Protein AF-A0A1J5P469-F1 (afdb_monomer)

Mean predicted aligned error: 12.91 Å

Sequence (114 aa):
MILWLQLALGLITIPLSGQHLDGSMMLKLAGWAQAIVTFQPGAVELLAQAGWVFKLHIFLGMSLFVIFPFTRLVHVWSGFGTLTYLARPYQIVRARRLNVAVGRHQARPPNASI

Structure (mmCIF, N/CA/C/O backbone):
data_AF-A0A1J5P469-F1
#
_entry.id   AF-A0A1J5P469-F1
#
loop_
_atom_site.group_PDB
_atom_site.id
_atom_site.type_symbol
_atom_site.label_atom_id
_atom_site.label_alt_id
_atom_site.label_comp_id
_atom_site.label_asym_id
_atom_site.label_entity_id
_atom_site.label_seq_id
_atom_site.pdbx_PDB_ins_code
_atom_site.Cartn_x
_atom_site.Cartn_y
_atom_site.Cartn_z
_atom_site.occupancy
_atom_site.B_iso_or_equiv
_atom_site.auth_seq_id
_atom_site.auth_comp_id
_atom_site.auth_asym_id
_atom_site.auth_atom_id
_atom_site.pdbx_PDB_model_num
ATOM 1 N N . MET A 1 1 ? -0.255 11.484 -8.138 1.00 70.88 1 MET A N 1
ATOM 2 C CA . MET A 1 1 ? -1.282 12.285 -7.437 1.00 70.88 1 MET A CA 1
ATOM 3 C C . MET A 1 1 ? -2.097 11.441 -6.465 1.00 70.88 1 MET A C 1
ATOM 5 O O . MET A 1 1 ? -2.014 11.716 -5.280 1.00 70.88 1 MET A O 1
ATOM 9 N N . ILE A 1 2 ? -2.765 10.364 -6.901 1.00 77.31 2 ILE A N 1
ATOM 10 C CA . ILE A 1 2 ? -3.559 9.484 -6.011 1.00 77.31 2 ILE A CA 1
ATOM 11 C C . ILE A 1 2 ? -2.767 8.914 -4.810 1.00 77.31 2 ILE A C 1
ATOM 13 O O . ILE A 1 2 ? -3.260 8.929 -3.690 1.00 77.31 2 ILE A O 1
ATOM 17 N N . LEU A 1 3 ? -1.507 8.505 -5.014 1.00 80.56 3 LEU A N 1
ATOM 18 C CA . LEU A 1 3 ? -0.632 7.988 -3.947 1.00 80.56 3 LEU A CA 1
ATOM 19 C C . LEU A 1 3 ? -0.294 9.041 -2.889 1.00 80.56 3 LEU A C 1
ATOM 21 O O . LEU A 1 3 ? -0.262 8.732 -1.706 1.00 80.56 3 LEU A O 1
ATOM 25 N N . TRP A 1 4 ? -0.064 10.284 -3.312 1.00 83.31 4 TRP A N 1
ATOM 26 C CA . TRP A 1 4 ? 0.189 11.397 -2.397 1.00 83.31 4 TRP A CA 1
ATOM 27 C C . TRP A 1 4 ? -1.050 11.717 -1.565 1.00 83.31 4 TRP A C 1
ATOM 29 O O . TRP A 1 4 ? -0.930 11.980 -0.374 1.00 83.31 4 TRP A O 1
ATOM 39 N N . LEU A 1 5 ? -2.237 11.621 -2.174 1.00 82.50 5 LEU A N 1
ATOM 40 C CA . LEU A 1 5 ? -3.511 11.753 -1.470 1.00 82.50 5 LEU A CA 1
ATOM 41 C C . LEU A 1 5 ? -3.674 10.659 -0.407 1.00 82.50 5 LEU A C 1
ATOM 43 O O . LEU A 1 5 ? -3.979 10.960 0.743 1.00 82.50 5 LEU A O 1
ATOM 47 N N . GLN A 1 6 ? -3.414 9.402 -0.782 1.00 85.25 6 GLN A N 1
ATOM 48 C CA . GLN A 1 6 ? -3.474 8.258 0.129 1.00 85.25 6 GLN A CA 1
ATOM 49 C C . GLN A 1 6 ? -2.471 8.394 1.280 1.00 85.25 6 GLN A C 1
ATOM 51 O O . GLN A 1 6 ? -2.812 8.112 2.427 1.00 85.25 6 GLN A O 1
ATOM 56 N N . LEU A 1 7 ? -1.253 8.860 0.988 1.00 86.25 7 LEU A N 1
ATOM 57 C CA . LEU A 1 7 ? -0.214 9.106 1.984 1.00 86.25 7 LEU A CA 1
ATOM 58 C C . LEU A 1 7 ? -0.615 10.222 2.954 1.00 86.25 7 LEU A C 1
ATOM 60 O O . LEU A 1 7 ? -0.499 10.042 4.162 1.00 86.25 7 LEU A O 1
ATOM 64 N N . ALA A 1 8 ? -1.124 11.346 2.444 1.00 84.25 8 ALA A N 1
ATOM 65 C CA . ALA A 1 8 ? -1.594 12.453 3.272 1.00 84.25 8 ALA A CA 1
ATOM 66 C C . ALA A 1 8 ? -2.754 12.018 4.181 1.00 84.25 8 ALA A C 1
ATOM 68 O O . ALA A 1 8 ? -2.718 12.270 5.381 1.00 84.25 8 ALA A O 1
ATOM 69 N N . LEU A 1 9 ? -3.737 11.290 3.638 1.00 80.38 9 LEU A N 1
ATOM 70 C CA . LEU A 1 9 ? -4.819 10.684 4.420 1.00 80.38 9 LEU A CA 1
ATOM 71 C C . LEU A 1 9 ? -4.288 9.715 5.478 1.00 80.38 9 LEU A C 1
ATOM 73 O O . LEU A 1 9 ? -4.749 9.756 6.612 1.00 80.38 9 LEU A O 1
ATOM 77 N N . GLY A 1 10 ? -3.300 8.885 5.134 1.00 79.81 10 GLY A N 1
ATOM 78 C CA . GLY A 1 10 ? -2.629 8.003 6.089 1.00 79.81 10 GLY A CA 1
ATOM 79 C C . GLY A 1 10 ? -1.990 8.787 7.234 1.00 79.81 10 GLY A C 1
ATOM 80 O O . GLY A 1 10 ? -2.219 8.475 8.398 1.00 79.81 10 GLY A O 1
ATOM 81 N N . LEU A 1 11 ? -1.278 9.869 6.928 1.00 83.19 11 LEU A N 1
ATOM 82 C CA . LEU A 1 11 ? -0.648 10.716 7.940 1.00 83.19 11 LEU A CA 1
ATOM 83 C C . LEU A 1 11 ? -1.682 11.423 8.836 1.00 83.19 11 LEU A C 1
ATOM 85 O O . LEU A 1 11 ? -1.472 11.538 10.040 1.00 83.19 11 LEU A O 1
ATOM 89 N N . ILE A 1 12 ? -2.830 11.823 8.278 1.00 80.94 12 ILE A N 1
ATOM 90 C CA . ILE A 1 12 ? -3.949 12.431 9.022 1.00 80.94 12 ILE A CA 1
ATOM 91 C C . ILE A 1 12 ? -4.587 11.440 10.009 1.00 80.94 12 ILE A C 1
ATOM 93 O O . ILE A 1 12 ? -5.095 11.856 11.051 1.00 80.94 12 ILE A O 1
ATOM 97 N N . THR A 1 13 ? -4.539 10.130 9.746 1.00 74.00 13 THR A N 1
ATOM 98 C CA . THR A 1 13 ? -5.055 9.138 10.708 1.00 74.00 13 THR A CA 1
ATOM 99 C C . THR A 1 13 ? -4.209 9.026 11.979 1.00 74.00 13 THR A C 1
ATOM 101 O O . THR A 1 13 ? -4.745 8.629 13.010 1.00 74.00 13 THR A O 1
ATOM 104 N N . ILE A 1 14 ? -2.933 9.432 11.954 1.00 75.38 14 ILE A N 1
ATOM 105 C CA . ILE A 1 14 ? -2.004 9.331 13.094 1.00 75.38 14 ILE A CA 1
ATOM 106 C C . ILE A 1 14 ? -2.479 10.133 14.319 1.00 75.38 14 ILE A C 1
ATOM 108 O O . ILE A 1 14 ? -2.642 9.524 15.377 1.00 75.38 14 ILE A O 1
ATOM 112 N N . PRO A 1 15 ? -2.759 11.452 14.237 1.00 74.56 15 PRO A N 1
ATOM 113 C CA . PRO A 1 15 ? -3.248 12.208 15.393 1.00 74.56 15 PRO A CA 1
ATOM 114 C C . PRO A 1 15 ? -4.611 11.707 15.891 1.00 74.56 15 PRO A C 1
ATOM 116 O O . PRO A 1 15 ? -4.862 11.703 17.092 1.00 74.56 15 PRO A O 1
ATOM 119 N N . LEU A 1 16 ? -5.472 11.227 14.987 1.00 68.12 16 LEU A N 1
ATOM 120 C CA . LEU A 1 16 ? -6.787 10.674 15.326 1.00 68.12 16 LEU A CA 1
ATOM 121 C C . LEU A 1 16 ? -6.676 9.324 16.057 1.00 68.12 16 LEU A C 1
ATOM 123 O O . LEU A 1 16 ? -7.456 9.024 16.961 1.00 68.12 16 LEU A O 1
ATOM 127 N N . SER A 1 17 ? -5.676 8.521 15.692 1.00 61.94 17 SER A N 1
ATOM 128 C CA . SER A 1 17 ? -5.339 7.276 16.381 1.00 61.94 17 SER A CA 1
ATOM 129 C C . SER A 1 17 ? -4.647 7.541 17.721 1.00 61.94 17 SER A C 1
ATOM 131 O O . SER A 1 17 ? -4.851 6.786 18.664 1.00 61.94 17 SER A O 1
ATOM 133 N N . GLY A 1 18 ? -3.911 8.651 17.847 1.00 63.72 18 GLY A N 1
ATOM 134 C CA . GLY A 1 18 ? -3.350 9.126 19.116 1.00 63.72 18 GLY A CA 1
ATOM 135 C C . GLY A 1 18 ? -4.401 9.515 20.164 1.00 63.72 18 GLY A C 1
ATOM 136 O O . GLY A 1 18 ? -4.080 9.573 21.343 1.00 63.72 18 GLY A O 1
ATOM 137 N N . GLN A 1 19 ? -5.662 9.728 19.767 1.00 65.94 19 GLN A N 1
ATOM 138 C CA . GLN A 1 19 ? -6.788 9.911 20.697 1.00 65.94 19 GLN A CA 1
ATOM 139 C C . GLN A 1 19 ? -7.332 8.579 21.245 1.00 65.94 19 GLN A C 1
ATOM 141 O O . GLN A 1 19 ? -8.024 8.572 22.258 1.00 65.94 19 GLN A O 1
ATOM 146 N N . HIS A 1 20 ? -6.995 7.454 20.605 1.00 64.25 20 HIS A N 1
ATOM 147 C CA . HIS A 1 20 ? -7.390 6.097 20.992 1.00 64.25 20 HIS A CA 1
ATOM 148 C C . HIS A 1 20 ? -6.139 5.275 21.330 1.00 64.25 20 HIS A C 1
ATOM 150 O O . HIS A 1 20 ? -5.811 4.291 20.664 1.00 64.25 20 HIS A O 1
ATOM 156 N N . LEU A 1 21 ? -5.422 5.699 22.376 1.00 63.81 21 LEU A N 1
ATOM 157 C CA . LEU A 1 21 ? -4.196 5.043 22.858 1.00 63.81 21 LEU A CA 1
ATOM 158 C C . LEU A 1 21 ? -4.422 3.597 23.339 1.00 63.81 21 LEU A C 1
ATOM 160 O O . LEU A 1 21 ? -3.452 2.885 23.576 1.00 63.81 21 LEU A O 1
ATOM 164 N N . ASP A 1 22 ? -5.678 3.154 23.469 1.00 66.25 22 ASP A N 1
ATOM 165 C CA . ASP A 1 22 ? -6.026 1.781 23.850 1.00 66.25 22 ASP A CA 1
ATOM 166 C C . ASP A 1 22 ? -5.791 0.752 22.725 1.00 66.25 22 ASP A C 1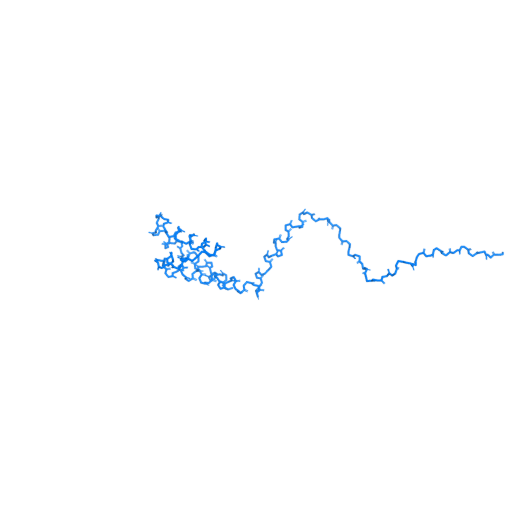
ATOM 168 O O . ASP A 1 22 ? -5.867 -0.451 22.961 1.00 66.25 22 ASP A O 1
ATOM 172 N N . GLY A 1 23 ? -5.516 1.204 21.494 1.00 66.69 23 GLY A N 1
ATOM 173 C CA . GLY A 1 23 ? -5.263 0.330 20.347 1.00 66.69 23 GLY A CA 1
ATOM 174 C C . GLY A 1 23 ? -6.492 -0.437 19.839 1.00 66.69 23 GLY A C 1
ATOM 175 O O . GLY A 1 23 ? -6.382 -1.191 18.867 1.00 66.69 23 GLY A O 1
ATOM 176 N N . SER A 1 24 ? -7.680 -0.221 20.413 1.00 73.19 24 SER A N 1
ATOM 177 C CA . SER A 1 24 ? -8.923 -0.898 20.017 1.00 73.19 24 SER A CA 1
ATOM 178 C C . SER A 1 24 ? -9.293 -0.623 18.560 1.00 73.19 24 SER A C 1
ATOM 180 O O . SER A 1 24 ? -9.792 -1.505 17.858 1.00 73.19 24 SER A O 1
ATOM 182 N N . MET A 1 25 ? -8.987 0.580 18.069 1.00 74.06 25 MET A N 1
ATOM 183 C CA . MET A 1 25 ? -9.180 0.961 16.671 1.00 74.06 25 MET A CA 1
ATOM 184 C C . MET A 1 25 ? -8.271 0.178 15.722 1.00 74.06 25 MET A C 1
ATOM 186 O O . MET A 1 25 ? -8.731 -0.278 14.676 1.00 74.06 25 MET A O 1
ATOM 190 N N . MET A 1 26 ? -7.008 -0.046 16.095 1.00 79.50 26 MET A N 1
ATOM 191 C CA . MET A 1 26 ? -6.093 -0.861 15.292 1.00 79.50 26 MET A CA 1
ATOM 192 C C . MET A 1 26 ? -6.547 -2.321 15.255 1.00 79.50 26 MET A C 1
ATOM 194 O O . MET A 1 26 ? -6.500 -2.941 14.195 1.00 79.50 26 MET A O 1
ATOM 198 N N . LEU A 1 27 ? -7.049 -2.850 16.376 1.00 80.88 27 LEU A N 1
ATOM 199 C CA . LEU A 1 27 ? -7.536 -4.227 16.460 1.00 80.88 27 LEU A CA 1
ATOM 200 C C . LEU A 1 27 ? -8.762 -4.459 15.560 1.00 80.88 27 LEU A C 1
ATOM 202 O O . LEU A 1 27 ? -8.822 -5.456 14.843 1.00 80.88 27 LEU A O 1
ATOM 206 N N . LYS A 1 28 ? -9.699 -3.500 15.521 1.00 81.06 28 LYS A N 1
ATOM 207 C CA . LYS A 1 28 ? -10.859 -3.526 14.611 1.00 81.06 28 LYS A CA 1
ATOM 208 C C . LYS A 1 28 ? -10.440 -3.475 13.138 1.00 81.06 28 LYS A C 1
ATOM 210 O O . LYS A 1 28 ? -10.955 -4.244 12.329 1.00 81.06 28 LYS A O 1
ATOM 215 N N . LEU A 1 29 ? -9.483 -2.608 12.792 1.00 81.44 29 LEU A N 1
ATOM 216 C CA . LEU A 1 29 ? -8.953 -2.488 11.428 1.00 81.44 29 LEU A CA 1
ATOM 217 C C . LEU A 1 29 ? -8.201 -3.751 10.983 1.00 81.44 29 LEU A C 1
ATOM 219 O O . LEU A 1 29 ? -8.381 -4.207 9.855 1.00 81.44 29 LEU A O 1
ATOM 223 N N . ALA A 1 30 ? -7.392 -4.335 11.870 1.00 82.50 30 ALA A N 1
ATOM 224 C CA . ALA A 1 30 ? -6.679 -5.581 11.611 1.00 82.50 30 ALA A CA 1
ATOM 225 C C . ALA A 1 30 ? -7.649 -6.757 11.436 1.00 82.50 30 ALA A C 1
ATOM 227 O O . ALA A 1 30 ? -7.505 -7.515 10.479 1.00 82.50 30 ALA A O 1
ATOM 228 N N . GLY A 1 31 ? -8.668 -6.866 12.295 1.00 84.44 31 GLY A N 1
ATOM 229 C CA . GLY A 1 31 ? -9.717 -7.881 12.172 1.00 84.44 31 GLY A CA 1
ATOM 230 C C . GLY A 1 31 ? -10.503 -7.753 10.866 1.00 84.44 31 GLY A C 1
ATOM 231 O O . GLY A 1 31 ? -10.733 -8.749 10.185 1.00 84.44 31 GLY A O 1
ATOM 232 N N . TRP A 1 32 ? -10.838 -6.525 10.454 1.00 86.81 32 TRP A N 1
ATOM 233 C CA . TRP A 1 32 ? -11.455 -6.263 9.150 1.00 86.81 32 TRP A CA 1
ATOM 234 C C . TRP A 1 32 ? -10.560 -6.717 7.987 1.00 86.81 32 TRP A C 1
ATOM 236 O O . TRP A 1 32 ? -11.022 -7.426 7.093 1.00 86.81 32 TRP A O 1
ATOM 246 N N . ALA A 1 33 ? -9.274 -6.354 8.012 1.00 85.00 33 ALA A N 1
ATOM 247 C CA . ALA A 1 33 ? -8.330 -6.730 6.961 1.00 85.00 33 ALA A CA 1
ATOM 248 C C . ALA A 1 33 ? -8.142 -8.253 6.886 1.00 85.00 33 ALA A C 1
ATOM 250 O O . ALA A 1 33 ? -8.136 -8.822 5.795 1.00 85.00 33 ALA A O 1
ATOM 251 N N . GLN A 1 34 ? -8.043 -8.918 8.041 1.00 86.31 34 GLN A N 1
ATOM 252 C CA . GLN A 1 34 ? -7.977 -10.374 8.129 1.00 86.31 34 GLN A CA 1
ATOM 253 C C . GLN A 1 34 ? -9.221 -11.017 7.529 1.00 86.31 34 GLN A C 1
ATOM 255 O O . GLN A 1 34 ? -9.071 -11.861 6.654 1.00 86.31 34 GLN A O 1
ATOM 260 N N . ALA A 1 35 ? -10.419 -10.588 7.935 1.00 87.00 35 ALA A N 1
ATOM 261 C CA . ALA A 1 35 ? -11.675 -11.145 7.446 1.00 87.00 35 ALA A CA 1
ATOM 262 C C . ALA A 1 35 ? -11.818 -11.024 5.920 1.00 87.00 35 ALA A C 1
ATOM 264 O O . ALA A 1 35 ? -12.290 -11.953 5.274 1.00 87.00 35 ALA A O 1
ATOM 265 N N . ILE A 1 36 ? -11.352 -9.928 5.315 1.00 86.31 36 ILE A N 1
ATOM 266 C CA . ILE A 1 36 ? -11.352 -9.788 3.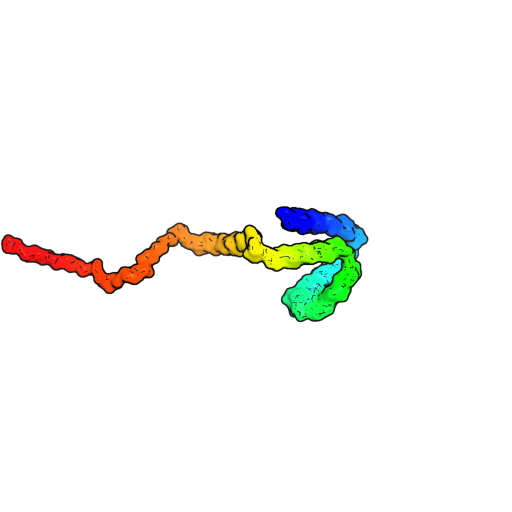851 1.00 86.31 36 ILE A CA 1
ATOM 267 C C . ILE A 1 36 ? -10.402 -10.784 3.186 1.00 86.31 36 ILE A C 1
ATOM 269 O O . ILE A 1 36 ? -10.782 -11.431 2.213 1.00 86.31 36 ILE A O 1
ATOM 273 N N . VAL A 1 37 ? -9.176 -10.921 3.698 1.00 87.19 37 VAL A N 1
ATOM 274 C CA . VAL A 1 37 ? -8.165 -11.817 3.111 1.00 87.19 37 VAL A CA 1
ATOM 275 C C . VAL A 1 37 ? -8.520 -13.292 3.329 1.00 87.19 37 VAL A C 1
ATOM 277 O O . VAL A 1 37 ? -8.226 -14.126 2.476 1.00 87.19 37 VAL A O 1
ATOM 280 N N . THR A 1 38 ? -9.173 -13.623 4.445 1.00 89.75 38 THR A N 1
ATOM 281 C CA . THR A 1 38 ? -9.644 -14.980 4.766 1.00 89.75 38 THR A CA 1
ATOM 282 C C . THR A 1 38 ? -11.065 -15.262 4.273 1.00 89.75 38 THR A C 1
ATOM 284 O O . THR A 1 38 ? -11.584 -16.345 4.537 1.00 89.75 38 THR A O 1
ATOM 287 N N . PHE A 1 39 ? -11.683 -14.327 3.541 1.00 86.31 39 PHE A N 1
ATOM 288 C CA . PHE A 1 39 ? -13.050 -14.426 3.014 1.00 86.31 39 PHE A CA 1
ATOM 289 C C . PHE A 1 39 ? -14.115 -14.742 4.083 1.00 86.31 39 PHE A C 1
ATOM 291 O O . PHE A 1 39 ? -15.084 -15.456 3.825 1.00 86.31 39 PHE A O 1
ATOM 298 N N . GLN A 1 40 ? -13.951 -14.201 5.292 1.00 85.31 40 GLN A N 1
ATOM 299 C CA . GLN A 1 40 ? -14.918 -14.330 6.379 1.00 85.31 40 GLN A CA 1
ATOM 300 C C . GLN A 1 40 ? -16.001 -13.234 6.307 1.00 85.31 40 GLN A C 1
ATOM 302 O O . GLN A 1 40 ? -15.679 -12.049 6.162 1.00 85.31 40 GLN A O 1
ATOM 307 N N . PRO A 1 41 ? -17.295 -13.591 6.431 1.00 79.56 41 PRO A N 1
ATOM 308 C CA . PRO A 1 41 ? -18.382 -12.617 6.537 1.00 79.56 41 PRO A CA 1
ATOM 309 C C . PRO A 1 41 ? -18.343 -11.874 7.889 1.00 79.56 41 PRO A C 1
ATOM 311 O O . PRO A 1 41 ? -17.712 -12.329 8.837 1.00 79.56 41 PRO A O 1
ATOM 314 N N . GLY A 1 42 ? -19.018 -10.721 7.984 1.00 78.12 42 GLY A N 1
ATOM 315 C CA . GLY A 1 42 ? -19.083 -9.908 9.218 1.00 78.12 42 GLY A CA 1
ATOM 316 C C . GLY A 1 42 ? -17.996 -8.830 9.356 1.00 78.12 42 GLY A C 1
ATOM 317 O O . GLY A 1 42 ? -17.947 -8.082 10.330 1.00 78.12 42 GLY A O 1
ATOM 318 N N . ALA A 1 43 ? -17.136 -8.664 8.345 1.00 76.50 43 ALA A N 1
ATOM 319 C CA . ALA A 1 43 ? -16.109 -7.618 8.353 1.00 76.50 43 ALA A CA 1
ATOM 320 C C . ALA A 1 43 ? -16.704 -6.197 8.482 1.00 76.50 43 ALA A C 1
ATOM 322 O O . ALA A 1 43 ? -16.102 -5.313 9.089 1.00 76.50 43 ALA A O 1
ATOM 323 N N . VAL A 1 44 ? -17.899 -5.963 7.930 1.00 73.19 44 VAL A N 1
ATOM 324 C CA . VAL A 1 44 ? -18.543 -4.637 7.909 1.00 73.19 44 VAL A CA 1
ATOM 325 C C . VAL A 1 44 ? -18.893 -4.148 9.320 1.00 73.19 44 VAL A C 1
ATOM 327 O O . VAL A 1 44 ? -18.748 -2.955 9.597 1.00 73.19 44 VAL A O 1
ATOM 330 N N . GLU A 1 45 ? -19.277 -5.047 10.232 1.00 76.88 45 GLU A N 1
ATOM 331 C CA . GLU A 1 45 ? -19.607 -4.683 11.616 1.00 76.88 45 GLU A CA 1
ATOM 332 C C . GLU A 1 45 ? -18.383 -4.161 12.381 1.00 76.88 45 GLU A C 1
ATOM 334 O O . GLU A 1 45 ? -18.494 -3.198 13.143 1.00 76.88 45 GLU A O 1
ATOM 339 N N . LEU A 1 46 ? -17.195 -4.713 12.109 1.00 73.88 46 LEU A N 1
ATOM 340 C CA . LEU A 1 46 ? -15.933 -4.267 12.715 1.00 73.88 46 LEU A CA 1
ATOM 341 C C . LEU A 1 46 ? -15.580 -2.823 12.330 1.00 73.88 46 LEU A C 1
ATOM 343 O O . LEU A 1 46 ? -14.946 -2.103 13.103 1.00 73.88 46 LEU A O 1
ATOM 347 N N . LEU A 1 47 ? -16.030 -2.378 11.153 1.00 74.06 47 LEU A N 1
ATOM 348 C CA . LEU A 1 47 ? -15.774 -1.042 10.621 1.00 74.06 47 LEU A CA 1
ATOM 349 C C . LEU A 1 47 ? -16.891 -0.031 10.937 1.00 74.06 47 LEU A C 1
ATOM 351 O O . LEU A 1 47 ? -16.727 1.165 10.677 1.00 74.06 47 LEU A O 1
ATOM 355 N N . ALA A 1 48 ? -18.021 -0.473 11.502 1.00 73.25 48 ALA A N 1
ATOM 356 C CA . ALA A 1 48 ? -19.190 0.374 11.745 1.00 73.25 48 ALA A CA 1
ATOM 357 C C . ALA A 1 48 ? -18.855 1.567 12.655 1.00 73.25 48 ALA A C 1
ATOM 359 O O . ALA A 1 48 ? -19.164 2.713 12.315 1.00 73.25 48 ALA A O 1
ATOM 360 N N . GLN A 1 49 ? -18.131 1.300 13.745 1.00 71.38 49 GLN A N 1
ATOM 361 C CA . GLN A 1 49 ? -17.706 2.295 14.736 1.00 71.38 49 GLN A CA 1
ATOM 362 C C . GLN A 1 49 ? -16.452 3.085 14.319 1.00 71.38 49 GLN A C 1
ATOM 364 O O . GLN A 1 49 ? -16.027 3.980 15.046 1.00 71.38 49 GLN A O 1
ATOM 369 N N . ALA A 1 50 ? -15.835 2.766 13.176 1.00 75.19 50 ALA A N 1
ATOM 370 C CA . ALA A 1 50 ? -14.628 3.455 12.744 1.00 75.19 50 ALA A CA 1
ATOM 371 C C . ALA A 1 50 ? -14.936 4.873 12.235 1.00 75.19 50 ALA A C 1
ATOM 373 O O . ALA A 1 50 ? -15.914 5.099 11.513 1.00 75.19 50 ALA A O 1
ATOM 374 N N . GLY A 1 51 ? -14.066 5.829 12.577 1.00 78.25 51 GLY A N 1
ATOM 375 C CA . GLY A 1 51 ? -14.166 7.212 12.110 1.00 78.25 51 GLY A CA 1
ATOM 376 C C . GLY A 1 51 ? -14.128 7.328 10.580 1.00 78.25 51 GLY A C 1
ATOM 377 O O . GLY A 1 51 ? -13.516 6.514 9.886 1.00 78.25 51 GLY A O 1
ATOM 378 N N . TRP A 1 52 ? -14.767 8.369 10.040 1.00 82.00 52 TRP A N 1
ATOM 379 C CA . TRP A 1 52 ? -14.915 8.575 8.591 1.00 82.00 52 TRP A CA 1
ATOM 380 C C . TRP A 1 52 ? -13.575 8.666 7.837 1.00 82.00 52 TRP A C 1
ATOM 382 O O . TRP A 1 52 ? -13.479 8.193 6.707 1.00 82.00 52 TRP A O 1
ATOM 392 N N . VAL A 1 53 ? -12.523 9.189 8.479 1.00 81.38 53 VAL A N 1
ATOM 393 C CA . VAL A 1 53 ? -11.169 9.278 7.902 1.00 81.38 53 VAL A CA 1
ATOM 394 C C . VAL A 1 53 ? -10.601 7.888 7.593 1.00 81.38 53 VAL A C 1
ATOM 396 O O . VAL A 1 53 ? -10.052 7.676 6.514 1.00 81.38 53 VAL A O 1
ATOM 399 N N . PHE A 1 54 ? -10.791 6.912 8.489 1.00 80.94 54 PHE A N 1
ATOM 400 C CA . PHE A 1 54 ? -10.350 5.530 8.264 1.00 80.94 54 PHE A CA 1
ATOM 401 C C . PHE A 1 54 ? -11.119 4.874 7.114 1.00 80.94 54 PHE A C 1
ATOM 403 O O . PHE A 1 54 ? -10.522 4.196 6.280 1.00 80.94 54 PHE A O 1
ATOM 410 N N . LYS A 1 55 ? -12.431 5.132 7.021 1.00 83.75 55 LYS A N 1
ATOM 411 C CA . LYS A 1 55 ? -13.274 4.646 5.917 1.00 83.75 55 LYS A CA 1
ATOM 412 C C . LYS A 1 55 ? -12.811 5.213 4.571 1.00 83.75 55 LYS A C 1
ATOM 414 O O . LYS A 1 55 ? -12.677 4.453 3.615 1.00 83.75 55 LYS A O 1
ATOM 419 N N . LEU A 1 56 ? -12.496 6.511 4.504 1.00 86.62 56 LEU A N 1
ATOM 420 C CA . LEU A 1 56 ? -11.933 7.133 3.299 1.00 86.62 56 LEU A CA 1
ATOM 421 C C . LEU A 1 56 ? -10.564 6.566 2.928 1.00 86.62 56 LEU A C 1
ATOM 423 O O . LEU A 1 56 ? -10.323 6.294 1.754 1.00 86.62 56 LEU A O 1
ATOM 427 N N . HIS A 1 57 ? -9.684 6.362 3.909 1.00 86.81 57 HIS A N 1
ATOM 428 C CA . HIS A 1 57 ? -8.361 5.792 3.668 1.00 86.81 57 HIS A CA 1
ATOM 429 C C . HIS A 1 57 ? -8.452 4.366 3.108 1.00 86.81 57 HIS A C 1
ATOM 431 O O . HIS A 1 57 ? -7.781 4.042 2.128 1.00 86.81 57 HIS A O 1
ATOM 437 N N . ILE A 1 58 ? -9.317 3.526 3.685 1.00 86.12 58 ILE A N 1
ATOM 438 C CA . ILE A 1 58 ? -9.581 2.173 3.182 1.00 86.12 58 ILE A CA 1
ATOM 439 C C . ILE A 1 58 ? -10.167 2.227 1.771 1.00 86.12 58 ILE A C 1
ATOM 441 O O . ILE A 1 58 ? -9.693 1.522 0.885 1.00 86.12 58 ILE A O 1
ATOM 445 N N . PHE A 1 59 ? -11.163 3.080 1.534 1.00 88.81 59 PHE A N 1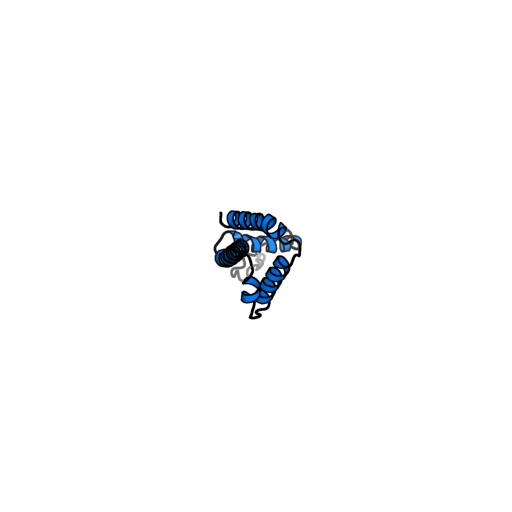
ATOM 446 C CA . PHE A 1 59 ? -11.810 3.203 0.230 1.00 88.81 59 PHE A CA 1
ATOM 447 C C . PHE A 1 59 ? -10.829 3.620 -0.874 1.00 88.81 59 PHE A C 1
ATOM 449 O O . PHE A 1 59 ? -10.789 3.001 -1.942 1.00 88.81 59 PHE A O 1
ATOM 456 N N . LEU A 1 60 ? -9.996 4.632 -0.613 1.00 88.75 60 LEU A N 1
ATOM 457 C CA . LEU A 1 60 ? -8.952 5.047 -1.548 1.00 88.75 60 LEU A CA 1
ATOM 458 C C . LEU A 1 60 ? -7.883 3.965 -1.728 1.00 88.75 60 LEU A C 1
ATOM 460 O O . LEU A 1 60 ? -7.438 3.755 -2.853 1.00 88.75 60 LEU A O 1
ATOM 464 N N . GLY A 1 61 ? -7.518 3.241 -0.666 1.00 87.88 61 GLY A N 1
ATOM 465 C CA . GLY A 1 61 ? -6.589 2.111 -0.735 1.00 87.88 61 GLY A CA 1
ATOM 466 C C . GLY A 1 61 ? -7.109 0.972 -1.617 1.00 87.88 61 GLY A C 1
ATOM 467 O O . GLY A 1 61 ? -6.397 0.502 -2.503 1.00 87.88 61 GLY A O 1
ATOM 468 N N . MET A 1 62 ? -8.374 0.583 -1.449 1.00 89.50 62 MET A N 1
ATOM 469 C CA . MET A 1 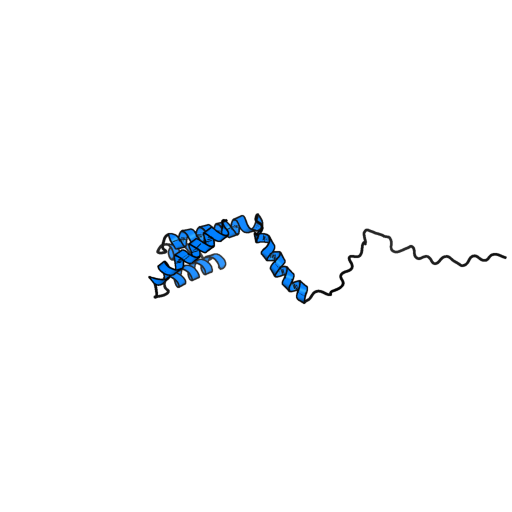62 ? -9.023 -0.436 -2.282 1.00 89.50 62 MET A CA 1
ATOM 470 C C . MET A 1 62 ? -9.152 0.027 -3.737 1.00 89.50 62 MET A C 1
ATOM 472 O O . MET A 1 62 ? -8.852 -0.732 -4.657 1.00 89.50 62 MET A O 1
ATOM 476 N N . SER A 1 63 ? -9.512 1.294 -3.957 1.00 89.81 63 SER A N 1
ATOM 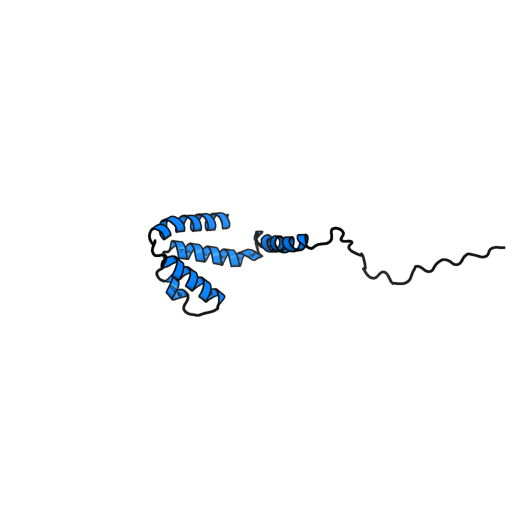477 C CA . SER A 1 63 ? -9.539 1.894 -5.298 1.00 89.81 63 SER A CA 1
ATOM 478 C C . SER A 1 63 ? -8.155 1.874 -5.951 1.00 89.81 63 SER A C 1
ATOM 480 O O . SER A 1 63 ? -8.028 1.570 -7.136 1.00 89.81 63 SER A O 1
ATOM 482 N N . LEU A 1 64 ? -7.096 2.136 -5.176 1.00 88.75 64 LEU A N 1
ATOM 483 C CA . LEU A 1 64 ? -5.721 2.042 -5.652 1.00 88.75 64 LEU A CA 1
ATOM 484 C C . LEU A 1 64 ? -5.394 0.621 -6.116 1.00 88.75 64 L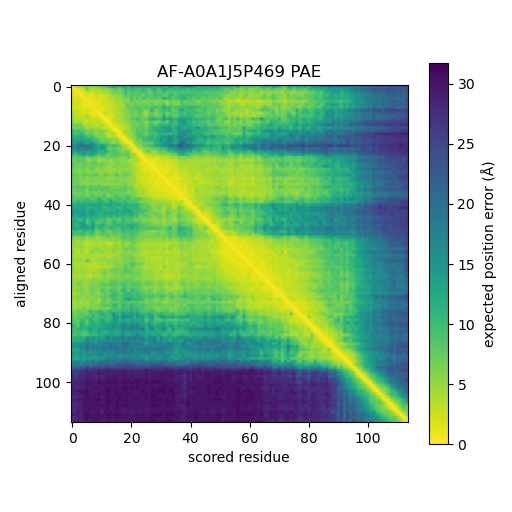EU A C 1
ATOM 486 O O . LEU A 1 64 ? -4.753 0.475 -7.149 1.00 88.75 64 LEU A O 1
ATOM 490 N N . PHE A 1 65 ? -5.862 -0.404 -5.400 1.00 88.69 65 PHE A N 1
ATOM 491 C CA . PHE A 1 65 ? -5.671 -1.809 -5.768 1.00 88.69 65 PHE A CA 1
ATOM 492 C C . PHE A 1 65 ? -6.405 -2.181 -7.067 1.00 88.69 65 PHE A C 1
ATOM 494 O O . PHE A 1 65 ? -5.879 -2.937 -7.878 1.00 88.69 65 PHE A O 1
ATOM 501 N N . VAL A 1 66 ? -7.584 -1.601 -7.315 1.00 89.62 66 VAL A N 1
ATOM 502 C CA . VAL A 1 66 ? -8.339 -1.797 -8.567 1.00 89.62 66 VAL A CA 1
ATOM 503 C C . VAL A 1 66 ? -7.658 -1.113 -9.755 1.00 89.62 66 VAL A C 1
ATOM 505 O O . VAL A 1 66 ? -7.584 -1.680 -10.842 1.00 89.62 66 VAL A O 1
ATOM 508 N N . ILE A 1 67 ? -7.141 0.104 -9.562 1.00 89.81 67 ILE A N 1
ATOM 509 C CA . ILE A 1 67 ? -6.472 0.874 -10.624 1.00 89.81 67 ILE A CA 1
ATOM 510 C C . ILE A 1 67 ? -5.002 0.428 -10.784 1.00 89.81 67 ILE A C 1
ATOM 512 O O . ILE A 1 67 ? -4.377 0.678 -11.815 1.00 89.81 67 ILE A O 1
ATOM 516 N N . PHE A 1 68 ? -4.445 -0.281 -9.798 1.00 90.81 68 PHE A N 1
ATOM 517 C CA . PHE A 1 68 ? -3.065 -0.765 -9.750 1.00 90.81 68 PHE A CA 1
ATOM 518 C C . PHE A 1 68 ? -2.551 -1.351 -11.084 1.00 90.81 68 PHE A C 1
ATOM 520 O O . PHE A 1 68 ? -1.522 -0.851 -11.554 1.00 90.81 68 PHE A O 1
ATOM 527 N N . PRO A 1 69 ? -3.229 -2.319 -11.750 1.00 88.56 69 PRO A N 1
ATOM 528 C CA . PRO A 1 69 ? -2.719 -2.925 -12.985 1.00 88.56 69 PRO A CA 1
ATOM 529 C C . PRO A 1 69 ? -2.734 -1.977 -14.195 1.00 88.56 69 PRO A C 1
ATOM 531 O O . PRO A 1 69 ? -2.037 -2.228 -15.173 1.00 88.56 69 PRO A O 1
ATOM 534 N N . PHE A 1 70 ? -3.488 -0.878 -14.131 1.00 90.75 70 PHE A N 1
ATOM 535 C CA . PHE A 1 70 ? -3.636 0.092 -15.221 1.00 90.75 70 PHE A CA 1
ATOM 536 C C . PHE A 1 70 ? -2.715 1.310 -15.077 1.00 90.75 70 PHE A C 1
ATOM 538 O O . PHE A 1 70 ? -2.723 2.207 -15.919 1.00 90.75 70 PHE A O 1
ATOM 545 N N . THR A 1 71 ? -1.916 1.374 -14.009 1.00 90.19 71 THR A N 1
ATOM 546 C CA . THR A 1 71 ? -0.998 2.492 -13.755 1.00 90.19 71 THR A CA 1
ATOM 547 C C . THR A 1 71 ? 0.457 2.041 -13.769 1.00 90.19 71 THR A C 1
ATOM 549 O O . THR A 1 71 ? 0.779 0.856 -13.790 1.00 90.19 71 THR A O 1
ATOM 552 N N . ARG A 1 72 ? 1.375 3.012 -13.673 1.00 87.62 72 ARG A N 1
ATOM 553 C CA . ARG A 1 72 ? 2.817 2.758 -13.522 1.00 87.62 72 ARG A CA 1
ATOM 554 C C . ARG A 1 72 ? 3.176 1.943 -12.265 1.00 87.62 72 ARG A C 1
ATOM 556 O O . ARG A 1 72 ? 4.302 1.466 -12.180 1.00 87.62 72 ARG A O 1
ATOM 563 N N . LEU A 1 73 ? 2.244 1.749 -11.322 1.00 87.00 73 LEU A N 1
ATOM 564 C CA . LEU A 1 73 ? 2.435 0.915 -10.128 1.00 87.00 73 LEU A CA 1
ATOM 565 C C . LEU A 1 73 ? 2.695 -0.560 -10.455 1.00 87.00 73 LEU A C 1
ATOM 567 O O . LEU A 1 73 ? 3.378 -1.229 -9.683 1.00 87.00 73 LEU A O 1
ATOM 571 N N . VAL A 1 74 ? 2.247 -1.045 -11.619 1.00 91.00 74 VAL A N 1
ATOM 572 C CA . VAL A 1 74 ? 2.514 -2.417 -12.082 1.00 91.00 74 VAL A CA 1
ATOM 573 C C . VAL A 1 74 ? 4.011 -2.762 -12.094 1.00 91.00 74 VAL A C 1
ATOM 575 O O . VAL A 1 74 ? 4.387 -3.921 -11.943 1.00 91.00 74 VAL A O 1
ATOM 578 N N . HIS A 1 75 ? 4.887 -1.755 -12.190 1.00 88.31 75 HIS A N 1
ATOM 579 C CA . HIS A 1 75 ? 6.337 -1.936 -12.182 1.00 88.31 75 HIS A CA 1
ATOM 580 C C . HIS A 1 75 ? 6.897 -2.479 -10.853 1.00 88.31 75 HIS A C 1
ATOM 582 O O . HIS A 1 75 ? 8.010 -3.003 -10.838 1.00 88.31 75 HIS A O 1
ATOM 588 N N . VAL A 1 76 ? 6.136 -2.417 -9.751 1.00 88.88 76 VAL A N 1
ATOM 589 C CA . VAL A 1 76 ? 6.498 -3.069 -8.477 1.00 88.88 76 VAL A CA 1
ATOM 590 C C . VAL A 1 76 ? 6.737 -4.570 -8.668 1.00 88.88 76 VAL A C 1
ATOM 592 O O . VAL A 1 76 ? 7.678 -5.110 -8.088 1.00 88.88 76 VAL A O 1
ATOM 595 N N . TRP A 1 77 ? 5.967 -5.232 -9.540 1.00 86.75 77 TRP A N 1
ATOM 596 C CA . TRP A 1 77 ? 6.172 -6.648 -9.862 1.00 86.75 77 TRP A CA 1
ATOM 597 C C . TRP A 1 77 ? 7.524 -6.907 -10.527 1.00 86.75 77 TRP A C 1
ATOM 599 O O . TRP A 1 77 ? 8.203 -7.871 -10.182 1.00 86.75 77 TRP A O 1
ATOM 609 N N . SER A 1 78 ? 7.961 -6.019 -11.424 1.00 83.69 78 SER A N 1
ATOM 610 C CA . SER A 1 78 ? 9.303 -6.086 -12.012 1.00 83.69 78 SER A CA 1
ATOM 611 C C . SER A 1 78 ? 10.393 -5.863 -10.964 1.00 83.69 78 SER A C 1
ATOM 613 O O . SER A 1 78 ? 11.419 -6.528 -11.022 1.00 83.69 78 SER A O 1
ATOM 615 N N . GLY A 1 79 ? 10.160 -4.986 -9.979 1.00 84.12 79 GLY A N 1
ATOM 616 C CA . GLY A 1 79 ? 11.061 -4.780 -8.840 1.00 84.12 79 GLY A CA 1
ATOM 617 C C . GLY A 1 79 ? 11.234 -6.036 -7.981 1.00 84.12 79 GLY A C 1
ATOM 618 O O . GLY A 1 79 ? 12.361 -6.402 -7.658 1.00 84.12 79 GLY A O 1
ATOM 619 N N . PHE A 1 80 ? 10.145 -6.755 -7.690 1.00 83.50 80 PHE A N 1
ATOM 620 C CA . PHE A 1 80 ? 10.223 -8.090 -7.083 1.00 83.50 80 PHE A CA 1
ATOM 621 C C . PHE A 1 80 ? 10.961 -9.079 -7.992 1.00 83.50 80 PHE A C 1
ATOM 623 O O . PHE A 1 80 ? 11.791 -9.852 -7.523 1.00 83.50 80 PHE A O 1
ATOM 630 N N . GLY A 1 81 ? 10.732 -9.009 -9.304 1.00 79.69 81 GLY A N 1
ATOM 631 C CA . GLY A 1 81 ? 11.495 -9.755 -10.303 1.00 79.69 81 GLY A CA 1
ATOM 632 C C . GLY A 1 81 ? 12.997 -9.450 -10.275 1.00 79.69 81 GLY A C 1
ATOM 633 O O . GLY A 1 81 ? 13.795 -10.357 -10.496 1.00 79.69 81 GLY A O 1
ATOM 634 N N . THR A 1 82 ? 13.423 -8.233 -9.927 1.00 80.25 82 THR A N 1
ATOM 635 C CA . THR A 1 82 ? 14.845 -7.889 -9.750 1.00 80.25 82 THR A CA 1
ATOM 636 C C . THR A 1 82 ? 15.510 -8.720 -8.653 1.00 80.25 82 THR A C 1
ATOM 638 O O . THR A 1 82 ? 16.708 -8.964 -8.733 1.00 80.25 82 THR A O 1
ATOM 641 N N . LEU A 1 83 ? 14.774 -9.271 -7.683 1.00 81.12 83 LEU A N 1
ATOM 642 C CA . LEU A 1 83 ? 15.359 -10.227 -6.731 1.00 81.12 83 LEU A CA 1
ATOM 643 C C . LEU A 1 83 ? 15.955 -11.448 -7.447 1.00 81.12 83 LEU A C 1
ATOM 645 O O . LEU A 1 83 ? 16.988 -11.972 -7.040 1.00 81.12 83 LEU A O 1
ATOM 649 N N . THR A 1 84 ? 15.371 -11.851 -8.577 1.00 79.12 84 THR A N 1
ATOM 650 C CA . THR A 1 84 ? 15.916 -12.935 -9.403 1.00 79.12 84 THR A CA 1
ATOM 651 C C . THR A 1 84 ? 17.219 -12.554 -10.109 1.00 79.12 84 THR A C 1
ATOM 653 O O . THR A 1 84 ? 17.980 -13.449 -10.467 1.00 79.12 84 THR A O 1
ATOM 656 N N . TYR A 1 85 ? 17.533 -11.257 -10.262 1.00 78.56 85 TYR A N 1
ATOM 657 C CA . TYR A 1 85 ? 18.825 -10.818 -10.803 1.00 78.56 85 TYR A CA 1
ATOM 658 C C . TYR A 1 85 ? 19.993 -11.192 -9.891 1.00 78.56 85 TYR A C 1
ATOM 660 O O . TYR A 1 85 ? 21.069 -11.463 -10.414 1.00 78.56 85 TYR A O 1
ATOM 668 N N . LEU A 1 86 ? 19.792 -11.274 -8.569 1.00 79.56 86 LEU A N 1
ATOM 669 C CA . LEU A 1 86 ? 20.846 -11.730 -7.651 1.00 79.56 86 LEU A CA 1
ATOM 670 C C . LEU A 1 86 ? 21.282 -13.171 -7.942 1.00 79.56 86 LEU A C 1
ATOM 672 O O . LEU A 1 86 ? 22.443 -13.513 -7.750 1.00 79.56 86 LEU A O 1
ATOM 676 N N . ALA A 1 87 ? 20.364 -14.003 -8.433 1.00 81.38 87 ALA A N 1
ATOM 677 C CA . ALA A 1 87 ? 20.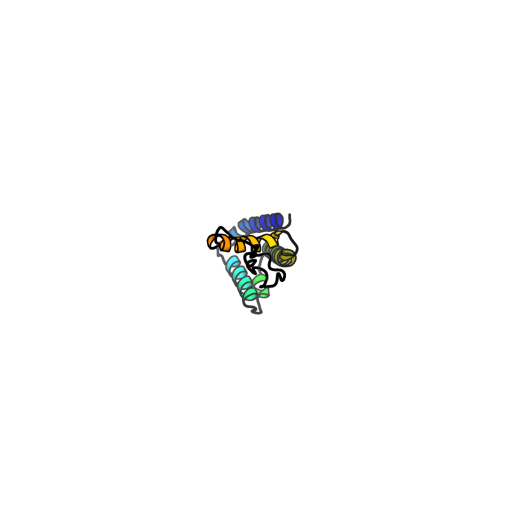630 -15.393 -8.787 1.00 81.38 87 ALA A CA 1
ATOM 678 C C . ALA A 1 87 ? 20.934 -15.587 -10.287 1.00 81.38 87 ALA A C 1
ATOM 680 O O . ALA A 1 87 ? 21.077 -16.722 -10.747 1.00 81.38 87 ALA A O 1
ATOM 681 N N . ARG A 1 88 ? 20.985 -14.508 -11.082 1.00 79.94 88 ARG A N 1
ATOM 682 C CA . ARG A 1 88 ? 21.044 -14.599 -12.545 1.00 79.94 88 ARG A CA 1
ATOM 683 C C . ARG A 1 88 ? 22.498 -14.652 -13.037 1.00 79.94 88 ARG A C 1
ATOM 685 O O . ARG A 1 88 ? 23.291 -13.794 -12.656 1.00 79.94 88 ARG A O 1
ATOM 692 N N . PRO A 1 89 ? 22.861 -15.591 -13.933 1.00 78.25 89 PRO A N 1
ATOM 693 C CA . PRO A 1 89 ? 24.184 -15.599 -14.552 1.00 78.25 89 PRO A CA 1
ATOM 694 C C . PRO A 1 89 ? 24.401 -14.334 -15.396 1.00 78.25 89 PRO A C 1
ATOM 696 O O . PRO A 1 89 ? 23.507 -13.904 -16.129 1.00 78.25 89 PRO A O 1
ATOM 699 N N . TYR A 1 90 ? 25.602 -13.751 -15.309 1.00 78.31 90 TYR A N 1
ATOM 700 C CA . TYR A 1 90 ? 25.955 -12.479 -15.959 1.00 78.31 90 TYR A CA 1
ATOM 701 C C . TYR A 1 90 ? 25.826 -12.507 -17.487 1.00 78.31 90 TYR A C 1
ATOM 703 O O . TYR A 1 90 ? 25.503 -11.491 -18.103 1.00 78.31 90 TYR A O 1
ATOM 711 N N . GLN A 1 91 ? 26.055 -13.666 -18.109 1.00 84.62 91 GLN A N 1
ATOM 712 C CA . GLN A 1 91 ? 26.016 -13.816 -19.557 1.00 84.62 91 GLN A CA 1
ATOM 713 C C . GLN A 1 91 ? 24.764 -14.565 -19.995 1.00 84.62 91 GLN A C 1
ATOM 715 O O . GLN A 1 91 ? 24.593 -15.752 -19.723 1.00 84.62 91 GLN A O 1
ATOM 720 N N . ILE A 1 92 ? 23.896 -13.867 -20.726 1.00 81.50 92 ILE A N 1
ATOM 721 C CA . ILE A 1 92 ? 22.659 -14.437 -21.257 1.00 81.50 92 ILE A CA 1
ATOM 722 C C . ILE A 1 92 ? 22.638 -14.210 -22.755 1.00 81.50 92 ILE A C 1
ATOM 724 O O . ILE A 1 92 ? 22.336 -13.126 -23.248 1.00 81.50 92 ILE A O 1
ATOM 728 N N . VAL A 1 93 ? 22.996 -15.267 -23.480 1.00 83.31 93 VAL A N 1
ATOM 729 C CA . VAL A 1 93 ? 22.997 -15.277 -24.939 1.00 83.31 93 VAL A CA 1
ATOM 730 C C . VAL A 1 93 ? 21.649 -15.803 -25.402 1.00 83.31 93 VAL A C 1
ATOM 732 O O . VAL A 1 93 ? 21.298 -16.961 -25.177 1.00 83.31 93 VAL A O 1
ATOM 735 N N . ARG A 1 94 ? 20.862 -14.948 -26.053 1.00 80.38 94 ARG A N 1
ATOM 736 C CA . ARG A 1 94 ? 19.596 -15.366 -26.654 1.00 80.38 94 ARG A CA 1
ATOM 737 C C . ARG A 1 94 ? 19.905 -16.047 -27.985 1.00 80.38 94 ARG A C 1
ATOM 739 O O . ARG A 1 94 ? 20.251 -15.381 -28.958 1.00 80.38 94 ARG A O 1
ATOM 746 N N . ALA A 1 95 ? 19.812 -17.373 -28.033 1.00 76.00 95 ALA A N 1
ATOM 747 C CA . ALA A 1 95 ? 19.996 -18.102 -29.281 1.00 76.00 95 ALA A CA 1
ATOM 748 C C . ALA A 1 95 ? 18.873 -17.735 -30.265 1.00 76.00 95 ALA A C 1
ATOM 750 O O . ALA A 1 95 ? 17.689 -17.914 -29.975 1.00 76.00 95 ALA A O 1
ATOM 751 N N . ARG A 1 96 ? 19.232 -17.241 -31.454 1.00 69.06 96 ARG A N 1
ATOM 752 C CA . ARG A 1 96 ? 18.294 -17.036 -32.565 1.00 69.06 96 ARG A CA 1
ATOM 753 C C . ARG A 1 96 ? 17.985 -18.393 -33.204 1.00 69.06 96 ARG A C 1
ATOM 755 O O . ARG A 1 96 ? 18.470 -18.690 -34.287 1.00 69.06 96 ARG A O 1
ATOM 762 N N . ARG A 1 97 ? 17.214 -19.251 -32.536 1.00 63.06 97 ARG A N 1
ATOM 763 C CA . ARG A 1 97 ? 16.652 -20.450 -33.177 1.00 63.06 97 ARG A CA 1
ATOM 764 C C . ARG A 1 97 ? 15.195 -20.198 -33.552 1.00 63.06 97 ARG A C 1
ATOM 766 O O . ARG A 1 97 ? 14.285 -20.735 -32.941 1.00 63.06 97 ARG A O 1
ATOM 773 N N . LEU A 1 98 ? 15.001 -19.389 -34.594 1.00 60.47 98 LEU A N 1
ATOM 774 C CA . LEU A 1 98 ? 13.933 -19.669 -35.551 1.00 60.47 98 LEU A CA 1
ATOM 775 C C . LEU A 1 98 ? 14.508 -20.719 -36.505 1.00 60.47 98 LEU A C 1
ATOM 777 O O . LEU A 1 98 ? 15.355 -20.365 -37.313 1.00 60.47 98 LEU A O 1
ATOM 781 N N . ASN A 1 99 ? 14.122 -21.989 -36.362 1.00 61.19 99 ASN A N 1
ATOM 782 C CA . ASN A 1 99 ? 14.185 -23.017 -37.414 1.00 61.19 99 ASN A CA 1
ATOM 783 C C . ASN A 1 99 ? 15.361 -22.954 -38.417 1.00 61.19 99 ASN A C 1
ATOM 785 O O . ASN A 1 99 ? 15.152 -23.073 -39.621 1.00 61.19 99 ASN A O 1
ATOM 789 N N . VAL A 1 100 ? 16.610 -22.818 -37.962 1.00 60.97 100 VAL A N 1
ATOM 790 C CA . VAL A 1 100 ? 17.751 -23.152 -38.824 1.00 60.97 100 VAL A CA 1
ATOM 791 C C . VAL A 1 100 ? 17.974 -24.641 -38.650 1.00 60.97 100 VAL A C 1
ATOM 793 O O . VAL A 1 100 ? 18.428 -25.082 -37.592 1.00 60.97 100 VAL A O 1
ATOM 796 N N . ALA A 1 101 ? 17.556 -25.393 -39.667 1.00 55.28 101 ALA A N 1
ATOM 797 C CA . ALA A 1 101 ? 17.738 -26.829 -39.785 1.00 55.28 101 ALA A CA 1
ATOM 798 C C . ALA A 1 101 ? 19.111 -27.250 -39.240 1.00 55.28 101 ALA A C 1
ATOM 800 O O . ALA A 1 101 ? 20.154 -26.738 -39.655 1.00 55.28 101 ALA A O 1
ATOM 801 N N . VAL A 1 102 ? 19.100 -28.188 -38.294 1.00 58.75 102 VAL A N 1
ATOM 802 C CA . VAL A 1 102 ? 20.288 -28.947 -37.902 1.00 58.75 102 VAL A CA 1
ATOM 803 C C . VAL A 1 102 ? 20.725 -29.731 -39.136 1.00 58.75 102 VAL A C 1
ATOM 805 O O . VAL A 1 102 ? 20.188 -30.791 -39.427 1.00 58.75 102 VAL A O 1
ATOM 808 N N . GLY A 1 103 ? 21.633 -29.162 -39.924 1.00 59.66 103 GLY A N 1
ATOM 809 C CA . GLY A 1 103 ? 22.113 -29.818 -41.135 1.00 59.66 103 GLY A CA 1
ATOM 810 C C . GLY A 1 103 ? 22.643 -28.847 -42.173 1.00 59.66 103 GLY A C 1
ATOM 811 O O . GLY A 1 103 ? 22.021 -28.682 -43.212 1.00 59.66 103 GLY A O 1
ATOM 812 N N . ARG A 1 104 ? 23.780 -28.200 -41.895 1.00 58.69 104 ARG A N 1
ATOM 813 C CA . ARG A 1 104 ? 24.704 -27.648 -42.909 1.00 58.69 104 ARG A CA 1
ATOM 814 C C . ARG A 1 104 ? 26.023 -27.235 -42.248 1.00 58.69 104 ARG A C 1
ATOM 816 O O . ARG A 1 104 ? 26.454 -26.095 -42.293 1.00 58.69 104 ARG A O 1
ATOM 823 N N . HIS A 1 105 ? 26.664 -28.208 -41.617 1.00 55.72 105 HIS A N 1
ATOM 824 C CA . HIS A 1 105 ? 28.120 -28.231 -41.505 1.00 55.72 105 HIS A CA 1
ATOM 825 C C . HIS A 1 105 ? 28.594 -29.535 -42.160 1.00 55.72 105 HIS A C 1
ATOM 827 O O . HIS A 1 105 ? 29.253 -30.368 -41.552 1.00 55.72 105 HIS A O 1
ATOM 833 N N . GLN A 1 106 ? 28.170 -29.762 -43.410 1.00 58.94 106 GLN A N 1
ATOM 834 C CA . GLN A 1 106 ? 28.872 -30.713 -44.263 1.00 58.94 106 GLN A CA 1
ATOM 835 C C . GLN A 1 106 ? 30.219 -30.073 -44.577 1.00 58.94 106 GLN A C 1
ATOM 837 O O . GLN A 1 106 ? 30.303 -29.097 -45.322 1.00 58.94 106 GLN A O 1
ATOM 842 N N . ALA A 1 107 ? 31.251 -30.593 -43.917 1.00 57.81 107 ALA A N 1
ATOM 843 C CA . ALA A 1 107 ? 32.632 -30.380 -44.292 1.00 57.81 107 ALA A CA 1
ATOM 844 C C . ALA A 1 107 ? 32.766 -30.645 -45.797 1.00 57.81 107 ALA A C 1
ATOM 846 O O . ALA A 1 107 ? 32.371 -31.699 -46.296 1.00 57.81 107 ALA A O 1
ATOM 847 N N . ARG A 1 108 ? 33.267 -29.649 -46.523 1.00 64.06 108 ARG A N 1
ATOM 848 C CA . ARG A 1 108 ? 33.592 -29.773 -47.940 1.00 64.06 108 ARG A CA 1
ATOM 849 C C . ARG A 1 108 ? 34.648 -30.877 -48.092 1.00 64.06 108 ARG A C 1
ATOM 851 O O . ARG A 1 108 ? 35.681 -30.767 -47.432 1.00 64.06 108 ARG A O 1
ATOM 858 N N . PRO A 1 109 ? 34.432 -31.925 -48.910 1.00 63.88 109 PRO A N 1
ATOM 859 C CA . PRO A 1 109 ? 35.494 -32.883 -49.176 1.00 63.88 109 PRO A CA 1
ATOM 860 C C . PRO A 1 109 ? 36.642 -32.169 -49.908 1.00 63.88 109 PRO A C 1
ATOM 862 O O . PRO A 1 109 ? 36.373 -31.288 -50.736 1.00 63.88 109 PRO A O 1
ATOM 865 N N . PRO A 1 110 ? 37.908 -32.507 -49.605 1.00 64.31 110 PRO A N 1
ATOM 866 C CA . PRO A 1 110 ? 39.046 -31.976 -50.338 1.00 64.31 110 PRO A CA 1
ATOM 867 C C . PRO A 1 110 ? 38.915 -32.424 -51.795 1.00 64.31 110 PRO A C 1
ATOM 869 O O . PRO A 1 110 ? 38.796 -33.615 -52.083 1.00 64.31 110 PRO A O 1
ATOM 872 N N . ASN A 1 111 ? 38.860 -31.464 -52.716 1.00 63.12 111 ASN A N 1
ATOM 873 C CA . ASN A 1 111 ? 38.876 -31.766 -54.135 1.00 63.12 111 ASN A CA 1
ATOM 874 C C . ASN A 1 111 ? 40.249 -32.339 -54.487 1.00 63.12 111 ASN A C 1
ATOM 876 O O . ASN A 1 111 ? 41.267 -31.661 -54.397 1.00 63.12 111 ASN A O 1
ATOM 880 N N . ALA A 1 112 ? 40.249 -33.599 -54.908 1.00 64.62 112 ALA A N 1
ATOM 881 C CA . ALA A 1 112 ? 41.305 -34.141 -55.734 1.00 64.62 112 ALA A CA 1
ATOM 882 C C . ALA A 1 112 ? 41.343 -33.348 -57.050 1.00 64.62 112 ALA A C 1
ATOM 884 O O . ALA A 1 112 ? 40.354 -33.301 -57.784 1.00 64.62 112 ALA A O 1
ATOM 885 N N . SER A 1 113 ? 42.481 -32.728 -57.337 1.00 60.00 113 SER A N 1
ATOM 886 C CA . SER A 1 113 ? 42.856 -32.284 -58.675 1.00 60.00 113 SER A CA 1
ATOM 887 C C . SER A 1 113 ? 44.319 -32.652 -58.890 1.00 60.00 113 SER A C 1
ATOM 889 O O . SER A 1 113 ? 45.186 -32.093 -58.222 1.00 60.00 113 SER A O 1
ATOM 891 N N . ILE A 1 114 ? 44.475 -33.680 -59.730 1.00 52.06 114 ILE A N 1
ATOM 892 C CA . ILE A 1 114 ? 45.550 -34.003 -60.688 1.00 52.06 114 ILE A CA 1
ATOM 893 C C . ILE A 1 114 ? 46.789 -33.108 -60.614 1.00 52.06 114 ILE A C 1
ATOM 895 O O . ILE A 1 114 ? 46.632 -31.883 -60.816 1.00 52.06 114 ILE A O 1
#

Solvent-accessible surface area (backbone atoms only — not comparable to full-atom values): 7198 Å² total; per-residue (Å²): 107,71,65,59,52,52,49,51,48,53,58,59,46,49,66,63,45,63,74,47,80,82,46,60,66,56,53,31,53,50,52,28,53,48,23,62,77,71,70,44,84,69,34,65,67,49,51,66,83,53,55,69,69,59,54,51,44,50,51,54,51,54,50,46,63,70,47,30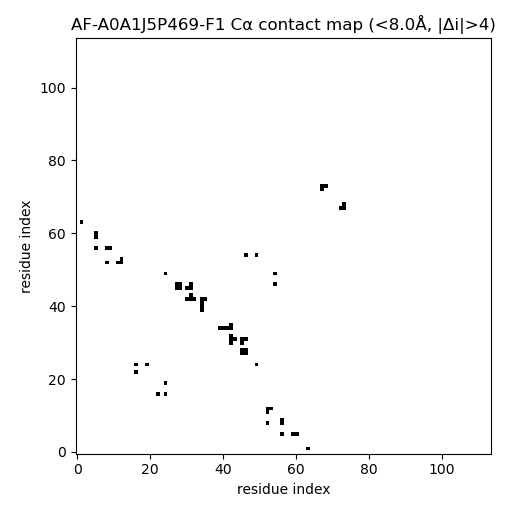,80,82,41,84,63,48,52,54,58,55,56,60,50,48,61,53,55,81,77,48,74,93,80,79,82,81,78,86,74,75,85,70,71,94,80,82,81,75,75,77,75,83,78,86,7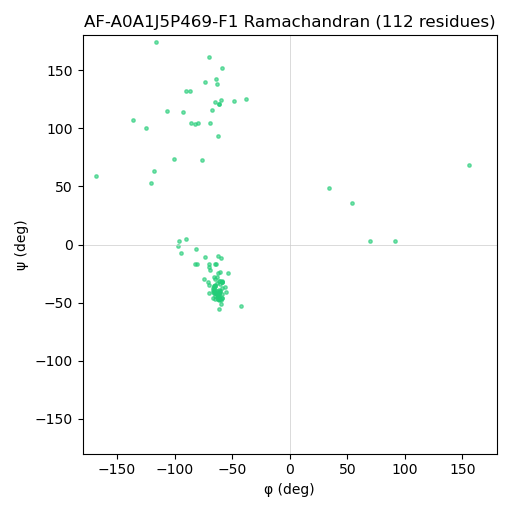4,135

pLDDT: mean 77.64, std 10.06, range [52.06, 91.0]

Secondary structure (DSSP, 8-state):
-HHHHHHHHHHHHHHHHTT-TT-HHHHHHHHHHHHHHTT-TTHHHHHHTS-HHHHHHHHHHHHHHHHGGGSGGGHHHHHHHHGGGGGS-S-------S---S----PPPP----

Foldseek 3Di:
DLVVVLVVLVVVVVVVVVVVPVCLLVVLVVVLVVCVVVVHPPSVVSCPPPDPSVVVSVVSVVVCVVCCVVDPNVCVVVVVVCVCVVVDDPDDDDDPPPDPDPDPPPPDPPDDDD

Nearest PDB structures (foldseek):
  3ir6-assembly1_C  TM=9.547E-01  e=1.001E-06  Escherichia coli K-12
  1y5l-assembly1_C  TM=9.516E-01  e=2.543E-06  Escherichia coli

InterPro domains:
  IPR003816 Nitrate reductase, gamma subunit [TIGR00351] (2-97)
  IPR023234 NarG-like domain [PF02665] (2-96)
  IPR036197 NarG-like superfamily [SSF103501] (2-96)
  IPR051936 Membrane-embedded heme-iron electron transfer protein [PTHR30598] (2-97)

Radius of gyration: 29.17 Å; Cα contacts (8 Å, |Δi|>4): 35; chains: 1; bounding box: 65×47×84 Å

Organism: NCBI:txid410659